Protein AF-A0A6A7ZPV1-F1 (afdb_monomer_lite)

Organism: Rhizobium meliloti (NCBI:txid382)

Secondary structure (DSSP, 8-state):
----SSSS-HHHHHHHHHHHHHHHHHHHHHH-TT-----HHHHHHHTGGGGB-TTSSSBPHHHHHHHHHHHHHHH--HHHHHHHHTT--TTTS-S-----

pLDDT: mean 76.59, std 16.08, range [27.56, 96.5]

InterPro domains:
  IPR014982 GSCFA [PF08885] (11-69)

Structure (mmCIF, N/CA/C/O backbone):
data_AF-A0A6A7ZPV1-F1
#
_entry.id   AF-A0A6A7ZPV1-F1
#
loop_
_atom_site.group_PDB
_atom_site.id
_atom_site.type_symbol
_atom_site.label_atom_id
_atom_site.label_alt_id
_atom_site.label_comp_id
_atom_site.label_asym_id
_atom_site.label_entity_id
_atom_site.label_seq_id
_atom_site.pdbx_PDB_ins_code
_atom_site.Cartn_x
_atom_site.Cartn_y
_atom_site.Cartn_z
_atom_site.occupancy
_atom_site.B_iso_or_equiv
_atom_site.auth_seq_id
_atom_site.auth_comp_id
_atom_site.auth_asym_id
_atom_site.auth_atom_id
_atom_site.pdbx_PDB_model_num
ATOM 1 N N . MET A 1 1 ? 14.038 -9.016 -21.508 1.00 39.59 1 MET A N 1
ATOM 2 C CA . MET A 1 1 ? 13.021 -9.618 -20.618 1.00 39.59 1 MET A CA 1
ATOM 3 C C . MET A 1 1 ? 13.601 -10.928 -20.104 1.00 39.59 1 MET A C 1
ATOM 5 O O . MET A 1 1 ? 13.763 -11.843 -20.898 1.00 39.59 1 MET A O 1
ATOM 9 N N . VAL A 1 2 ? 14.060 -10.966 -18.848 1.00 45.09 2 VAL A N 1
ATOM 10 C CA . VAL A 1 2 ? 14.791 -12.118 -18.293 1.00 45.09 2 VAL A CA 1
ATOM 11 C C . VAL A 1 2 ? 13.796 -13.098 -17.660 1.00 45.09 2 VAL A C 1
ATOM 13 O O . VAL A 1 2 ? 12.914 -12.695 -16.896 1.00 45.09 2 VAL A O 1
ATOM 16 N N . ALA A 1 3 ? 13.888 -14.363 -18.062 1.00 42.19 3 ALA A N 1
ATOM 17 C CA . ALA A 1 3 ? 13.075 -15.461 -17.560 1.00 42.19 3 ALA A CA 1
ATOM 18 C C . ALA A 1 3 ? 13.761 -16.068 -16.330 1.00 42.19 3 ALA A C 1
ATOM 20 O O . ALA A 1 3 ? 14.936 -16.425 -16.398 1.00 42.19 3 ALA A O 1
ATOM 21 N N . THR A 1 4 ? 13.034 -16.197 -15.223 1.00 44.00 4 THR A N 1
ATOM 22 C CA . THR A 1 4 ? 13.534 -16.824 -13.994 1.00 44.00 4 THR A CA 1
ATOM 23 C C . THR A 1 4 ? 12.747 -18.107 -13.757 1.00 44.00 4 THR A C 1
ATOM 25 O O . THR A 1 4 ? 11.550 -18.022 -13.531 1.00 44.00 4 THR A O 1
ATOM 28 N N . PHE A 1 5 ? 13.436 -19.253 -13.852 1.00 50.97 5 PHE A N 1
ATOM 29 C CA . PHE A 1 5 ? 13.161 -20.640 -13.404 1.00 50.97 5 PHE A CA 1
ATOM 30 C C . PHE A 1 5 ? 11.766 -21.301 -13.516 1.00 50.97 5 PHE A C 1
ATOM 32 O O . PHE A 1 5 ? 11.684 -22.523 -13.403 1.00 50.97 5 PHE A O 1
ATOM 39 N N . THR A 1 6 ? 10.699 -20.576 -13.822 1.00 52.09 6 THR A N 1
ATOM 40 C CA . THR A 1 6 ? 9.384 -21.113 -14.181 1.00 52.09 6 THR A CA 1
ATOM 41 C C . THR A 1 6 ? 9.136 -20.800 -15.655 1.00 52.09 6 THR A C 1
ATOM 43 O O . THR A 1 6 ? 9.543 -19.758 -16.163 1.00 52.09 6 THR A O 1
ATOM 46 N N . ARG A 1 7 ? 8.480 -21.709 -16.385 1.00 53.97 7 ARG A N 1
ATOM 47 C CA . ARG A 1 7 ? 8.191 -21.554 -17.829 1.00 53.97 7 ARG A CA 1
ATOM 48 C C . ARG A 1 7 ? 7.232 -20.384 -18.130 1.00 53.97 7 ARG A C 1
ATOM 50 O O . ARG A 1 7 ? 7.009 -20.039 -19.287 1.00 53.97 7 ARG A O 1
ATOM 57 N N . GLU A 1 8 ? 6.683 -19.785 -17.082 1.00 56.75 8 GLU A N 1
ATOM 58 C CA . GLU A 1 8 ? 5.830 -18.606 -17.081 1.00 56.75 8 GLU A CA 1
ATOM 59 C C . GLU A 1 8 ? 6.707 -17.356 -16.927 1.00 56.75 8 GLU A C 1
ATOM 61 O O . GLU A 1 8 ? 7.523 -17.262 -16.013 1.00 56.75 8 GLU A O 1
ATOM 66 N N . GLY A 1 9 ? 6.577 -16.393 -17.844 1.00 60.22 9 GLY A N 1
AT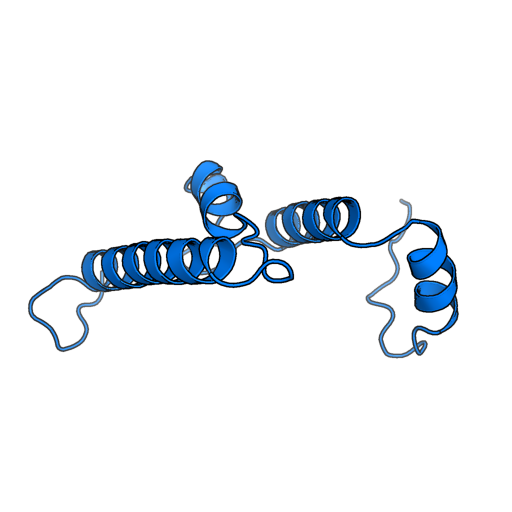OM 67 C CA . GLY A 1 9 ? 7.388 -15.174 -17.822 1.00 60.22 9 GLY A CA 1
ATOM 68 C C . GLY A 1 9 ? 7.310 -14.443 -16.475 1.00 60.22 9 GLY A C 1
ATOM 69 O O . GLY A 1 9 ? 6.250 -14.369 -15.857 1.00 60.22 9 GLY A O 1
ATOM 70 N N . SER A 1 10 ? 8.426 -13.852 -16.040 1.00 66.69 10 SER A N 1
ATOM 71 C CA . SER A 1 10 ? 8.567 -13.162 -14.744 1.00 66.69 10 SER A CA 1
ATOM 72 C C . SER A 1 10 ? 7.504 -12.083 -14.489 1.00 66.69 10 SER A C 1
ATOM 74 O O . SER A 1 10 ? 7.098 -11.863 -13.351 1.00 66.69 10 SER A O 1
ATOM 76 N N . VAL A 1 11 ? 6.995 -11.453 -15.550 1.00 71.19 11 VAL A N 1
ATOM 77 C CA . VAL A 1 11 ? 5.887 -10.490 -15.482 1.00 71.19 11 VAL A CA 1
ATOM 78 C C . VAL A 1 11 ? 4.578 -11.165 -15.061 1.00 71.19 11 VAL A C 1
ATOM 80 O O . VAL A 1 11 ? 3.909 -10.663 -14.166 1.00 71.19 11 VAL A O 1
ATOM 83 N N . LEU A 1 12 ? 4.238 -12.322 -15.642 1.00 73.31 12 LEU A N 1
ATOM 84 C CA . LEU A 1 12 ? 3.011 -13.061 -15.316 1.00 73.31 12 LEU A CA 1
ATOM 85 C C . LEU A 1 12 ? 3.037 -13.581 -13.879 1.00 73.31 12 LEU A C 1
ATOM 87 O O . LEU A 1 12 ? 2.064 -13.400 -13.150 1.00 73.31 12 LEU A O 1
ATOM 91 N N . ALA A 1 13 ? 4.164 -14.156 -13.451 1.00 73.88 13 ALA A N 1
ATOM 92 C CA . ALA A 1 13 ? 4.336 -14.628 -12.077 1.00 73.88 13 ALA A CA 1
ATOM 93 C C . ALA A 1 13 ? 4.206 -13.481 -11.053 1.00 73.88 13 ALA A C 1
ATOM 95 O O . ALA A 1 13 ? 3.552 -13.631 -10.015 1.00 73.88 13 ALA A O 1
ATOM 96 N N . ASN A 1 14 ? 4.765 -12.306 -11.366 1.00 76.25 14 ASN A N 1
ATOM 97 C CA . ASN A 1 14 ? 4.630 -11.111 -10.532 1.00 76.25 14 ASN A CA 1
ATOM 98 C C . ASN A 1 14 ? 3.193 -10.577 -10.502 1.00 76.25 14 ASN A C 1
ATOM 100 O O . ASN A 1 14 ? 2.683 -10.268 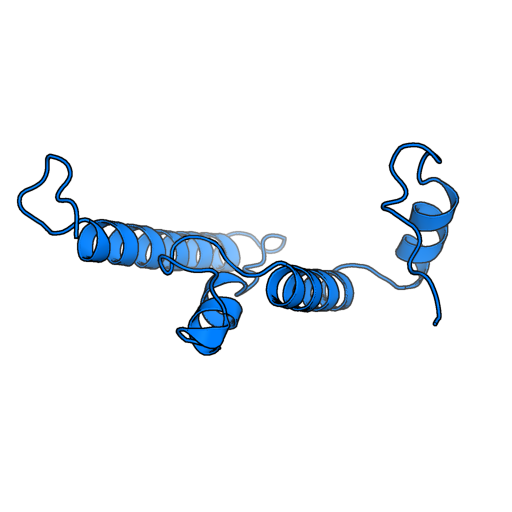-9.424 1.00 76.25 14 ASN A O 1
ATOM 104 N N . SER A 1 15 ? 2.523 -10.485 -11.653 1.00 80.50 15 SER A N 1
ATOM 105 C CA . SER A 1 15 ? 1.123 -10.049 -11.726 1.00 80.50 15 SER A CA 1
ATOM 106 C C . SER A 1 15 ? 0.201 -10.989 -10.950 1.00 80.50 15 SER A C 1
ATOM 108 O O . SER A 1 15 ? -0.649 -10.520 -10.195 1.00 80.50 15 SER A O 1
ATOM 110 N N . TYR A 1 16 ? 0.413 -12.302 -11.068 1.00 84.56 16 TYR A N 1
ATOM 111 C CA . TYR A 1 16 ? -0.337 -13.311 -10.325 1.00 84.56 16 TYR A CA 1
ATOM 112 C C . TYR A 1 16 ? -0.147 -13.163 -8.812 1.00 84.56 16 TYR A C 1
ATOM 114 O O . TYR A 1 16 ? -1.124 -13.082 -8.069 1.00 84.56 16 TYR A O 1
ATOM 122 N N . SER A 1 17 ? 1.103 -13.043 -8.357 1.00 85.06 17 SER A N 1
ATOM 123 C CA . SER A 1 17 ? 1.421 -12.886 -6.931 1.00 85.06 17 SER A CA 1
ATOM 124 C C . SER A 1 17 ? 0.767 -11.635 -6.334 1.00 85.06 17 SER A C 1
ATOM 126 O O . SER A 1 17 ? 0.212 -11.681 -5.238 1.00 85.06 17 SER A O 1
ATOM 128 N N . ARG A 1 18 ? 0.766 -10.519 -7.074 1.00 84.19 18 ARG A N 1
ATOM 129 C CA . ARG A 1 18 ? 0.135 -9.261 -6.640 1.00 84.19 18 ARG A CA 1
ATOM 130 C C . ARG A 1 18 ? -1.391 -9.357 -6.600 1.00 84.19 18 ARG A C 1
ATOM 132 O O . ARG A 1 18 ? -1.995 -8.891 -5.637 1.00 84.19 18 ARG A O 1
ATOM 139 N N . ALA A 1 19 ? -2.008 -10.008 -7.588 1.00 87.94 19 ALA A N 1
ATOM 140 C CA . ALA A 1 19 ? -3.450 -10.250 -7.593 1.00 87.94 19 ALA A CA 1
ATOM 141 C C . ALA A 1 19 ? -3.884 -11.151 -6.424 1.00 87.94 19 ALA A C 1
ATOM 143 O O . ALA A 1 19 ? -4.861 -10.846 -5.740 1.00 87.94 19 ALA A O 1
ATOM 144 N N . LEU A 1 20 ? -3.129 -12.216 -6.134 1.00 92.19 20 LEU A N 1
ATOM 145 C CA . LEU A 1 20 ? -3.392 -13.073 -4.977 1.00 92.19 20 LEU A CA 1
ATOM 146 C C . LEU A 1 20 ? -3.287 -12.313 -3.653 1.00 92.19 20 LEU A C 1
ATOM 148 O O . LEU A 1 20 ? -4.164 -12.458 -2.803 1.00 92.19 20 LEU A O 1
ATOM 152 N N . LEU A 1 21 ? -2.251 -11.486 -3.479 1.00 90.00 21 LEU A N 1
ATOM 153 C CA . LEU A 1 21 ? -2.095 -10.671 -2.272 1.00 90.00 21 LEU A CA 1
ATOM 154 C C . LEU A 1 21 ? -3.261 -9.695 -2.089 1.00 90.00 21 LEU A C 1
ATOM 156 O O . LEU A 1 21 ? -3.738 -9.530 -0.968 1.00 90.00 21 LEU A O 1
ATOM 160 N N . ARG A 1 22 ? -3.776 -9.108 -3.177 1.00 91.94 22 ARG A N 1
ATOM 161 C CA . ARG A 1 22 ? -4.962 -8.242 -3.128 1.00 91.94 22 ARG A CA 1
ATOM 162 C C . ARG A 1 22 ? -6.205 -8.983 -2.636 1.00 91.94 22 ARG A C 1
ATOM 164 O O . ARG A 1 22 ? -6.955 -8.438 -1.825 1.00 91.94 22 ARG A O 1
ATOM 171 N N . VAL A 1 23 ? -6.419 -10.211 -3.112 1.00 92.94 23 VAL A N 1
ATOM 172 C CA . VAL A 1 23 ? -7.534 -11.063 -2.668 1.00 92.94 23 VAL A CA 1
ATOM 173 C C . VAL A 1 23 ? -7.353 -11.469 -1.207 1.00 92.94 23 VAL A C 1
ATOM 175 O O . VAL A 1 23 ? -8.294 -11.375 -0.424 1.00 92.94 23 VAL A O 1
ATOM 178 N N . ALA A 1 24 ? -6.145 -11.873 -0.810 1.00 93.25 24 ALA A N 1
ATOM 179 C CA . ALA A 1 24 ? -5.849 -12.229 0.575 1.00 93.25 24 ALA A CA 1
ATOM 180 C C . ALA A 1 24 ? -6.096 -11.049 1.528 1.00 93.25 24 ALA A C 1
ATOM 182 O O . ALA A 1 24 ? -6.719 -11.224 2.575 1.00 93.25 24 ALA A O 1
ATOM 183 N N . ALA A 1 25 ? -5.671 -9.844 1.144 1.00 92.62 25 ALA A N 1
ATOM 184 C CA . ALA A 1 25 ? -5.918 -8.639 1.923 1.00 92.62 25 ALA A CA 1
ATOM 185 C C . ALA A 1 25 ? -7.415 -8.296 2.022 1.00 92.62 25 ALA A C 1
ATOM 187 O O . ALA A 1 25 ? -7.870 -7.924 3.098 1.00 92.62 25 ALA A O 1
ATOM 188 N N . ASP A 1 26 ? -8.190 -8.500 0.949 1.00 92.50 26 ASP A N 1
ATOM 189 C CA . ASP A 1 26 ? -9.653 -8.327 0.953 1.00 92.50 26 ASP A CA 1
ATOM 190 C C . ASP A 1 26 ? -10.354 -9.265 1.944 1.00 92.50 26 ASP A C 1
ATOM 192 O O . ASP A 1 26 ? -11.265 -8.881 2.677 1.00 92.50 26 ASP A O 1
ATOM 196 N N . VAL A 1 27 ? -9.911 -10.523 1.978 1.00 95.56 27 VAL A N 1
ATOM 197 C CA . VAL A 1 27 ? -10.434 -11.521 2.914 1.00 95.56 27 VAL A CA 1
ATOM 198 C C . VAL A 1 27 ? -10.100 -11.126 4.353 1.00 95.56 27 VAL A C 1
ATOM 200 O O . VAL A 1 27 ? -10.941 -11.275 5.240 1.00 95.56 27 VAL A O 1
ATOM 203 N N . LEU A 1 28 ? -8.893 -10.608 4.598 1.00 93.94 28 LEU A N 1
ATOM 204 C CA . LEU A 1 28 ? -8.469 -10.174 5.928 1.00 93.94 28 LEU A CA 1
ATOM 205 C C . LEU A 1 28 ? -9.214 -8.921 6.401 1.00 93.94 28 LEU A C 1
ATOM 207 O O . LEU A 1 28 ? -9.666 -8.916 7.546 1.00 93.94 28 LEU A O 1
ATOM 211 N N . SER A 1 29 ? -9.399 -7.911 5.548 1.00 93.81 29 SER A N 1
ATOM 212 C CA . SER A 1 29 ? -10.126 -6.688 5.921 1.00 93.81 29 SER A CA 1
ATOM 213 C C . SER A 1 29 ? -11.599 -6.969 6.227 1.00 93.81 29 SER A C 1
ATOM 215 O O . SER A 1 29 ? -12.143 -6.471 7.210 1.00 93.81 29 SER A O 1
ATOM 217 N N . LYS A 1 30 ? -12.239 -7.868 5.468 1.00 93.50 30 LYS A N 1
ATOM 218 C CA . LYS A 1 30 ? -13.614 -8.322 5.751 1.00 93.50 30 LYS A CA 1
ATOM 219 C C . LYS A 1 30 ? -13.725 -9.138 7.036 1.00 93.50 30 LYS A C 1
ATOM 221 O O . LYS A 1 30 ? -14.768 -9.121 7.685 1.00 93.50 30 LYS A O 1
ATOM 226 N N . LYS A 1 31 ? -12.678 -9.888 7.389 1.00 96.50 31 LYS A N 1
ATOM 227 C CA . LYS A 1 31 ? -12.674 -10.761 8.570 1.00 96.50 31 LYS A CA 1
ATOM 228 C C . LYS A 1 31 ? -12.374 -10.005 9.865 1.00 96.50 31 LYS A C 1
ATOM 230 O O . LYS A 1 31 ? -12.891 -10.391 10.913 1.00 96.50 31 LYS A O 1
ATOM 235 N N . TYR A 1 32 ? -11.537 -8.971 9.820 1.00 95.56 32 TYR A N 1
ATOM 236 C CA . TYR A 1 32 ? -11.049 -8.276 11.010 1.00 95.56 32 TYR A CA 1
ATOM 237 C C . TYR A 1 32 ? -11.420 -6.784 10.976 1.00 95.56 32 TYR A C 1
ATOM 239 O O . TYR A 1 32 ? -10.843 -6.044 10.189 1.00 95.56 32 TYR A O 1
ATOM 247 N N . PRO A 1 33 ? -12.281 -6.291 11.892 1.00 90.19 33 PRO A N 1
ATOM 248 C CA . PRO A 1 33 ? -12.767 -4.901 11.877 1.00 90.19 33 PRO A CA 1
ATOM 249 C C . PRO A 1 33 ? -11.701 -3.804 12.029 1.00 90.19 33 PRO A C 1
ATOM 251 O O . PRO A 1 33 ? -11.995 -2.637 11.805 1.00 90.19 33 PRO A O 1
ATOM 254 N N . LYS A 1 34 ? -10.490 -4.155 12.477 1.00 91.44 34 LYS A N 1
ATOM 255 C CA . LYS A 1 34 ? -9.361 -3.225 12.664 1.00 91.44 34 LYS A CA 1
ATOM 256 C C . LYS A 1 34 ? -8.291 -3.354 11.575 1.00 91.44 34 LYS A C 1
ATOM 258 O O . LYS A 1 34 ? -7.198 -2.824 11.740 1.00 91.44 34 LYS A O 1
ATOM 263 N N . VAL A 1 35 ? -8.564 -4.114 10.518 1.00 91.12 35 VAL A N 1
ATOM 264 C CA . VAL A 1 35 ? -7.648 -4.309 9.394 1.00 91.12 35 VAL A CA 1
ATOM 265 C C . VAL A 1 35 ? -8.267 -3.645 8.181 1.00 91.12 35 VAL A C 1
ATOM 267 O O . VAL A 1 35 ? -9.374 -3.997 7.786 1.00 91.12 35 VAL A O 1
ATOM 270 N N . ASP A 1 36 ? -7.537 -2.711 7.585 1.00 91.94 36 ASP A N 1
ATOM 271 C CA . ASP A 1 36 ? -7.950 -2.046 6.358 1.00 91.94 36 ASP A CA 1
ATOM 272 C C . ASP A 1 36 ? -6.945 -2.310 5.234 1.00 91.94 36 ASP A C 1
ATOM 274 O O . ASP A 1 36 ? -5.756 -2.540 5.479 1.00 91.94 36 ASP A O 1
ATOM 278 N N . TYR A 1 37 ? -7.440 -2.319 3.998 1.00 91.94 37 TYR A N 1
ATOM 279 C CA . TYR A 1 37 ? -6.611 -2.474 2.812 1.00 91.94 37 TYR A CA 1
ATOM 280 C C . TYR A 1 37 ? -6.423 -1.127 2.121 1.00 91.94 37 TYR A C 1
ATOM 282 O O . TYR A 1 37 ? -7.345 -0.603 1.500 1.00 91.94 37 TYR A O 1
ATOM 290 N N . PHE A 1 38 ? -5.194 -0.617 2.154 1.00 93.25 38 PHE A N 1
ATOM 291 C CA . PHE A 1 38 ? -4.824 0.585 1.419 1.00 93.25 38 PHE A CA 1
ATOM 292 C C . PHE A 1 38 ? -4.391 0.243 -0.025 1.00 93.25 38 PHE A C 1
ATOM 294 O O . PHE A 1 38 ? -3.432 -0.518 -0.203 1.00 93.25 38 PHE A O 1
ATOM 301 N N . PRO A 1 39 ? -5.036 0.804 -1.069 1.00 91.25 39 PRO A N 1
ATOM 302 C CA . PRO A 1 39 ? -4.827 0.417 -2.470 1.00 91.25 39 PRO A CA 1
ATOM 303 C C . PRO A 1 39 ? -3.590 1.077 -3.116 1.00 91.25 39 PRO A C 1
ATOM 305 O O . PRO A 1 39 ? -3.657 1.625 -4.218 1.00 91.25 39 PRO A O 1
ATOM 308 N N . SER A 1 40 ? -2.434 1.048 -2.444 1.00 89.75 40 SER A N 1
ATOM 309 C CA . SER A 1 40 ? -1.197 1.681 -2.940 1.00 89.75 40 SER A CA 1
ATOM 310 C C . SER A 1 40 ? -0.722 1.100 -4.273 1.00 89.75 40 SER A C 1
ATOM 312 O O . SER A 1 40 ? -0.243 1.829 -5.141 1.00 89.75 40 SER A O 1
ATOM 314 N N . TYR A 1 41 ? -0.875 -0.212 -4.464 1.00 87.19 41 TYR A N 1
ATOM 315 C CA . TYR A 1 41 ? -0.463 -0.889 -5.689 1.00 87.19 41 TYR A CA 1
ATOM 316 C C . TYR A 1 41 ? -1.286 -0.431 -6.896 1.00 87.19 41 TYR A C 1
ATOM 318 O O . TYR A 1 41 ? -0.723 -0.144 -7.956 1.00 87.19 41 TYR A O 1
ATOM 326 N N . GLU A 1 42 ? -2.604 -0.342 -6.742 1.00 89.62 42 GLU A N 1
ATOM 327 C CA . GLU A 1 42 ? -3.522 0.112 -7.781 1.00 89.62 42 GLU A CA 1
ATOM 328 C C . GLU A 1 42 ? -3.290 1.585 -8.120 1.00 89.62 42 GLU A C 1
ATOM 330 O O . GLU A 1 42 ? -3.273 1.933 -9.303 1.00 89.62 42 GLU A O 1
ATOM 335 N N . ILE A 1 43 ? -3.038 2.430 -7.111 1.00 90.56 43 ILE A N 1
ATOM 336 C CA . ILE A 1 43 ? -2.700 3.844 -7.315 1.00 90.56 43 ILE A CA 1
ATOM 337 C C . ILE A 1 43 ? -1.438 3.960 -8.178 1.00 90.56 43 ILE A C 1
ATOM 339 O O . ILE A 1 43 ? -1.485 4.577 -9.240 1.00 90.56 43 ILE A O 1
ATOM 343 N N . VAL A 1 44 ? -0.342 3.297 -7.793 1.00 88.56 44 VAL A N 1
ATOM 344 C CA . VAL A 1 44 ? 0.921 3.323 -8.555 1.00 88.56 44 VAL A CA 1
ATOM 345 C C . VAL A 1 44 ? 0.737 2.769 -9.972 1.00 88.56 44 VAL A C 1
ATOM 347 O O . VAL A 1 44 ? 1.191 3.372 -10.944 1.00 88.56 44 VAL A O 1
ATOM 350 N N . THR A 1 45 ? 0.035 1.642 -10.113 1.00 85.94 45 THR A N 1
ATOM 351 C CA . THR A 1 45 ? -0.173 0.991 -11.418 1.00 85.94 45 THR A CA 1
ATOM 352 C C . THR A 1 45 ? -1.015 1.861 -12.360 1.00 85.94 45 THR A C 1
ATOM 354 O O . THR A 1 45 ? -0.795 1.844 -13.572 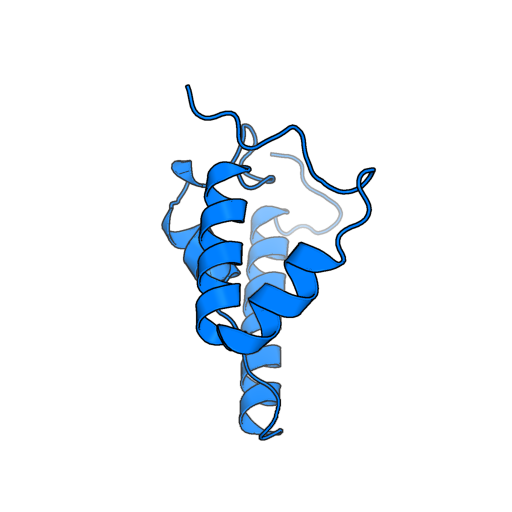1.00 85.94 45 THR A O 1
ATOM 357 N N . SER A 1 46 ? -1.927 2.680 -11.823 1.00 87.06 46 SER A N 1
ATOM 358 C CA . SER A 1 46 ? -2.764 3.604 -12.604 1.00 87.06 46 SER A CA 1
ATOM 359 C C . SER A 1 46 ? -1.962 4.713 -13.298 1.00 87.06 46 SER A C 1
ATOM 361 O O . SER A 1 46 ? -2.398 5.232 -14.327 1.00 87.06 46 SER A O 1
ATOM 363 N N . PHE A 1 47 ? -0.758 5.044 -12.812 1.00 83.06 47 PHE A N 1
ATOM 364 C CA . PHE A 1 47 ? 0.146 5.979 -13.496 1.00 83.06 47 PHE A CA 1
ATOM 365 C C . PHE A 1 47 ? 0.799 5.381 -14.756 1.00 83.06 47 PHE A C 1
ATOM 367 O O . PHE A 1 47 ? 1.365 6.121 -15.573 1.00 83.06 47 PHE A O 1
ATOM 374 N N . GLY A 1 48 ? 0.710 4.059 -14.948 1.00 83.12 48 GLY A N 1
ATOM 375 C CA . GLY A 1 48 ? 1.351 3.345 -16.049 1.00 83.12 48 GLY A CA 1
ATOM 376 C C . GLY A 1 48 ? 2.872 3.509 -16.019 1.00 83.12 48 GLY A C 1
ATOM 377 O O . GLY A 1 48 ? 3.476 3.620 -14.957 1.00 83.12 48 GLY A O 1
ATOM 378 N N . THR A 1 49 ? 3.508 3.594 -17.189 1.00 78.00 49 THR A N 1
ATOM 379 C CA . THR A 1 49 ? 4.972 3.765 -17.310 1.00 78.00 49 THR A CA 1
ATOM 380 C C . THR A 1 49 ? 5.501 5.050 -16.672 1.00 78.00 49 THR A C 1
ATOM 382 O O . THR A 1 49 ? 6.679 5.127 -16.339 1.00 78.00 49 THR A O 1
ATOM 385 N N . ARG A 1 50 ? 4.652 6.065 -16.461 1.00 77.56 50 ARG A N 1
ATOM 386 C CA . ARG A 1 50 ? 5.058 7.322 -15.812 1.00 77.56 50 ARG A CA 1
ATOM 387 C C . ARG A 1 50 ? 5.337 7.150 -14.324 1.00 77.56 50 ARG A C 1
ATOM 389 O O . ARG A 1 50 ? 6.095 7.954 -13.786 1.00 77.56 50 ARG A O 1
ATOM 396 N N . GLY A 1 51 ? 4.755 6.115 -13.713 1.00 75.69 51 GLY A N 1
ATOM 397 C CA . GLY A 1 51 ? 4.907 5.789 -12.300 1.00 75.69 51 GLY A CA 1
ATOM 398 C C . GLY A 1 51 ? 6.240 5.136 -11.936 1.00 75.69 51 GLY A C 1
ATOM 399 O O . GLY A 1 51 ? 6.573 5.045 -10.759 1.00 75.69 51 GLY A O 1
ATOM 400 N N . TYR A 1 52 ? 7.012 4.685 -12.928 1.00 78.94 52 TYR A N 1
ATOM 401 C CA . TYR A 1 52 ? 8.203 3.870 -12.712 1.00 78.94 52 TYR A CA 1
ATOM 402 C C . TYR A 1 52 ? 9.473 4.520 -13.275 1.00 78.94 52 TYR A C 1
ATOM 404 O O . TYR A 1 52 ? 9.435 5.304 -14.225 1.00 78.94 52 TYR A O 1
ATOM 412 N N . ILE A 1 53 ? 10.605 4.184 -12.662 1.00 79.69 53 ILE A N 1
ATOM 413 C CA . ILE A 1 53 ? 11.963 4.451 -13.144 1.00 79.69 53 ILE A CA 1
ATOM 414 C C . ILE A 1 53 ? 12.252 3.521 -14.339 1.00 79.69 53 ILE A C 1
ATOM 416 O O . ILE A 1 53 ? 11.526 2.550 -14.594 1.00 79.69 53 ILE A O 1
ATOM 420 N N . GLU A 1 54 ? 13.316 3.813 -15.088 1.00 71.19 54 GLU A N 1
ATOM 421 C CA 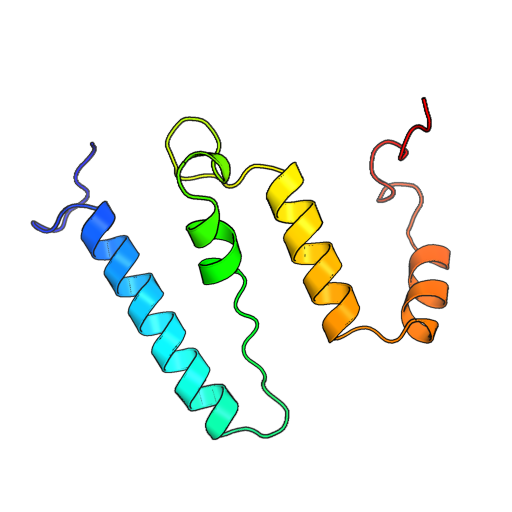. GLU A 1 54 ? 13.833 2.954 -16.154 1.00 71.19 54 GLU A CA 1
ATOM 422 C C . GLU A 1 54 ? 13.883 1.477 -15.720 1.00 71.19 54 GLU A C 1
ATOM 424 O O . GLU A 1 54 ? 14.438 1.119 -14.682 1.00 71.19 54 GLU A O 1
ATOM 429 N N . GLY A 1 55 ? 13.235 0.614 -16.506 1.00 62.62 55 GLY A N 1
ATOM 430 C CA . GLY A 1 55 ? 13.082 -0.810 -16.202 1.00 62.62 55 GLY A CA 1
ATOM 431 C C . GLY A 1 55 ? 11.705 -1.230 -15.674 1.00 62.62 55 GLY A C 1
ATOM 432 O O . GLY A 1 55 ? 11.465 -2.431 -15.605 1.00 62.62 55 GLY A O 1
ATOM 433 N N . ASN A 1 56 ? 10.780 -0.305 -15.369 1.00 65.31 56 ASN A N 1
ATOM 434 C CA . ASN A 1 56 ? 9.397 -0.598 -14.923 1.00 65.31 56 ASN A CA 1
ATOM 435 C C . ASN A 1 56 ? 9.293 -1.503 -13.673 1.00 65.31 56 ASN A C 1
ATOM 437 O O . ASN A 1 56 ? 8.277 -2.162 -13.455 1.00 65.31 56 ASN A O 1
ATOM 441 N N . VAL A 1 57 ? 10.351 -1.560 -12.860 1.00 70.25 57 VAL A N 1
ATOM 442 C CA . VAL A 1 57 ? 10.393 -2.351 -11.616 1.00 70.25 57 VAL A CA 1
ATOM 443 C C . VAL A 1 57 ? 10.348 -1.445 -10.389 1.00 70.25 57 VAL A C 1
ATOM 445 O O . VAL A 1 57 ? 9.638 -1.748 -9.432 1.00 70.25 57 VAL A O 1
ATOM 448 N N . HIS A 1 58 ? 11.069 -0.323 -10.427 1.00 79.69 58 HIS A N 1
ATOM 449 C CA . HIS A 1 58 ? 11.137 0.635 -9.327 1.00 79.69 58 HIS A CA 1
ATOM 450 C C . HIS A 1 58 ? 10.168 1.788 -9.561 1.00 79.69 58 HIS A C 1
ATOM 452 O O . HIS A 1 58 ? 10.116 2.331 -10.660 1.00 79.69 58 HIS A O 1
ATOM 458 N N . VAL A 1 59 ? 9.391 2.141 -8.540 1.00 82.81 59 VAL A N 1
ATOM 459 C CA . VAL A 1 59 ? 8.498 3.309 -8.554 1.00 82.81 59 VAL A CA 1
ATOM 460 C C . VAL A 1 59 ? 9.351 4.565 -8.397 1.00 82.81 59 VAL A C 1
ATOM 462 O O . VAL A 1 59 ? 10.364 4.525 -7.699 1.00 82.81 59 VAL A O 1
ATOM 465 N N . LYS A 1 60 ? 8.977 5.661 -9.055 1.00 86.00 60 LYS A N 1
ATOM 466 C CA . LYS A 1 60 ? 9.667 6.941 -8.865 1.00 86.00 60 LYS A CA 1
ATOM 467 C C . LYS A 1 60 ? 9.397 7.520 -7.477 1.00 86.00 60 LYS A C 1
ATOM 469 O O . LYS A 1 60 ? 8.316 7.329 -6.923 1.00 86.00 60 LYS A O 1
ATOM 474 N N . GLU A 1 61 ? 10.373 8.241 -6.938 1.00 85.75 61 GLU A N 1
ATOM 475 C CA . GLU A 1 61 ? 10.297 8.814 -5.589 1.00 85.75 61 GLU A CA 1
ATOM 476 C C . GLU A 1 61 ? 9.143 9.816 -5.433 1.00 85.75 61 GLU A C 1
ATOM 478 O O . GLU A 1 61 ? 8.442 9.767 -4.428 1.00 85.75 61 GLU A O 1
ATOM 483 N N . ASP A 1 62 ? 8.867 10.634 -6.454 1.00 86.31 62 ASP A N 1
ATOM 484 C CA . ASP A 1 62 ? 7.751 11.594 -6.475 1.00 86.31 62 ASP A CA 1
ATOM 485 C C . ASP A 1 62 ? 6.381 10.908 -6.331 1.00 86.31 62 ASP A C 1
ATOM 487 O O . ASP A 1 62 ? 5.500 11.366 -5.605 1.00 86.31 62 ASP A O 1
ATOM 491 N N . VAL A 1 63 ? 6.201 9.763 -6.988 1.00 87.00 63 VAL A N 1
ATOM 492 C CA . VAL A 1 63 ? 4.974 8.963 -6.894 1.00 87.00 63 VAL A CA 1
ATOM 493 C C . VAL A 1 63 ? 4.869 8.292 -5.529 1.00 87.00 63 VAL A C 1
ATOM 495 O O . VAL A 1 63 ? 3.779 8.225 -4.961 1.00 87.00 63 VAL A O 1
ATOM 498 N N . VAL A 1 64 ? 5.986 7.810 -4.977 1.00 88.69 64 VAL A N 1
ATOM 499 C CA . VAL A 1 64 ? 6.010 7.251 -3.618 1.00 88.69 64 VAL A CA 1
ATOM 500 C C . VAL A 1 64 ? 5.599 8.314 -2.603 1.00 88.69 64 VAL A C 1
ATOM 502 O O . VAL A 1 64 ? 4.732 8.044 -1.774 1.00 88.69 64 VAL A O 1
ATOM 505 N N . GLU A 1 65 ? 6.154 9.520 -2.700 1.00 88.50 65 GLU A N 1
ATOM 506 C CA . GLU A 1 65 ? 5.822 10.643 -1.821 1.00 88.50 65 GLU A CA 1
ATOM 507 C C . GLU A 1 65 ? 4.325 10.977 -1.866 1.00 88.50 65 GLU A C 1
ATOM 509 O O . GLU A 1 65 ? 3.684 11.091 -0.819 1.00 88.50 65 GLU A O 1
ATOM 514 N N . GLN A 1 66 ? 3.736 11.047 -3.064 1.00 89.56 66 GLN A N 1
ATOM 515 C CA . GLN A 1 66 ? 2.301 11.296 -3.231 1.00 89.56 66 GLN A CA 1
ATOM 516 C C . GLN A 1 66 ? 1.438 10.202 -2.591 1.00 89.56 66 GLN A C 1
ATOM 518 O O . GLN A 1 66 ? 0.474 10.501 -1.885 1.00 89.56 66 GLN A O 1
ATOM 523 N N . VAL A 1 67 ? 1.784 8.929 -2.807 1.00 91.75 67 VAL A N 1
ATOM 524 C CA . VAL A 1 67 ? 1.020 7.798 -2.258 1.00 91.75 67 VAL A CA 1
ATOM 525 C C . VAL A 1 67 ? 1.131 7.735 -0.736 1.00 91.75 67 VAL A C 1
ATOM 527 O O . VAL A 1 67 ? 0.130 7.483 -0.066 1.00 91.75 67 VAL A O 1
ATOM 530 N N . VAL A 1 68 ? 2.322 7.973 -0.181 1.00 89.94 68 VAL A N 1
ATOM 531 C CA . VAL A 1 68 ? 2.547 7.982 1.272 1.00 89.94 68 VAL A CA 1
ATOM 532 C C . VAL A 1 68 ? 1.840 9.168 1.924 1.00 89.94 68 VAL A C 1
ATOM 534 O O . VAL A 1 68 ? 1.220 8.992 2.971 1.00 89.94 68 VAL A O 1
ATOM 537 N N . SER A 1 69 ? 1.862 10.343 1.293 1.00 88.81 69 SER A N 1
ATOM 538 C CA . SER A 1 69 ? 1.130 11.519 1.779 1.00 88.81 69 SER A CA 1
ATOM 539 C C . SER A 1 69 ? -0.373 11.244 1.841 1.00 88.81 69 SER A C 1
ATOM 541 O O . SER A 1 69 ? -0.999 11.455 2.877 1.00 88.81 69 SER A O 1
ATOM 543 N N . TYR A 1 70 ? -0.936 10.655 0.782 1.00 91.12 70 TYR A N 1
ATOM 544 C CA . TYR A 1 70 ? -2.345 10.260 0.762 1.00 91.12 70 TYR A CA 1
ATOM 545 C C . TYR A 1 70 ? -2.676 9.185 1.811 1.00 91.12 70 TYR A C 1
ATOM 547 O O . TYR A 1 70 ? -3.722 9.237 2.459 1.00 91.12 70 TYR A O 1
ATOM 555 N N . MET A 1 71 ? -1.774 8.221 2.029 1.00 90.31 71 MET A N 1
ATOM 556 C CA . MET A 1 71 ? -1.926 7.229 3.098 1.00 90.31 71 MET A CA 1
ATOM 557 C C . MET A 1 71 ? -1.975 7.900 4.476 1.00 90.31 71 MET A C 1
ATOM 559 O O . MET A 1 71 ? -2.825 7.556 5.298 1.00 90.31 71 MET A O 1
ATOM 563 N N . ALA A 1 72 ? -1.076 8.852 4.730 1.00 90.00 72 ALA A N 1
ATOM 564 C CA . ALA A 1 72 ? -1.033 9.593 5.983 1.00 90.00 72 ALA A CA 1
ATOM 565 C C . ALA A 1 72 ? -2.344 10.355 6.220 1.00 90.00 72 ALA A C 1
ATOM 567 O O . ALA A 1 72 ? -2.908 10.248 7.304 1.00 90.00 72 ALA A O 1
ATOM 568 N N . GLU A 1 73 ? -2.884 11.029 5.204 1.00 89.00 73 GLU A N 1
ATOM 569 C CA . GLU A 1 73 ? -4.183 11.714 5.292 1.00 89.00 73 GLU A CA 1
ATOM 570 C C . GLU A 1 73 ? -5.349 10.771 5.628 1.00 89.00 73 GLU A C 1
ATOM 572 O O . GLU A 1 73 ? -6.286 11.170 6.317 1.00 89.00 73 GLU A O 1
ATOM 577 N N . CYS A 1 74 ? -5.300 9.518 5.165 1.00 88.94 74 CYS A N 1
ATOM 578 C CA . CYS A 1 74 ? -6.362 8.543 5.414 1.00 88.94 74 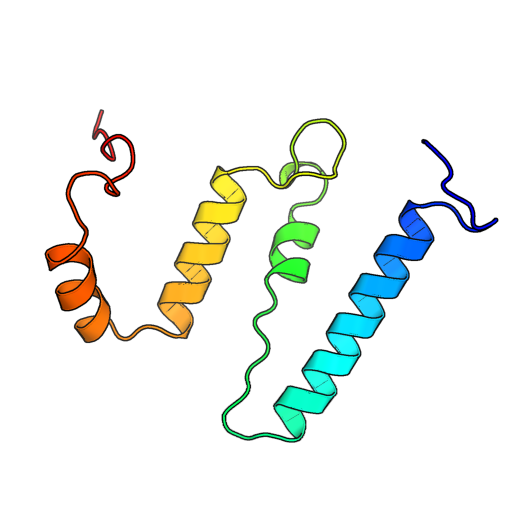CYS A CA 1
ATOM 579 C C . CYS A 1 74 ? -6.350 7.975 6.844 1.00 88.94 74 CYS A C 1
ATOM 581 O O . CYS A 1 74 ? -7.412 7.636 7.366 1.00 88.94 74 CYS A O 1
ATOM 583 N N . TYR A 1 75 ? -5.172 7.833 7.466 1.00 88.25 75 TYR A N 1
ATOM 584 C CA . TYR A 1 75 ? -5.022 7.065 8.714 1.00 88.25 75 TYR A CA 1
ATOM 585 C C . TYR A 1 75 ? -4.436 7.840 9.897 1.00 88.25 75 TYR A C 1
ATOM 587 O O . TYR A 1 75 ? -4.542 7.369 11.029 1.00 88.25 75 TYR A O 1
ATOM 595 N N . ILE A 1 76 ? -3.804 8.991 9.670 1.00 87.94 76 ILE A N 1
ATOM 596 C CA . ILE A 1 76 ? -3.156 9.782 10.719 1.00 87.94 76 ILE A CA 1
ATOM 597 C C . ILE A 1 76 ? -4.037 10.984 11.034 1.00 87.94 76 ILE A C 1
ATOM 599 O O . ILE A 1 76 ? -4.360 11.786 10.158 1.00 87.94 76 ILE A O 1
ATOM 603 N N . ASN A 1 77 ? -4.404 11.150 12.306 1.00 81.31 77 ASN A N 1
ATOM 604 C CA . ASN A 1 77 ? -5.089 12.368 12.712 1.00 81.31 77 ASN A CA 1
ATOM 605 C C . ASN A 1 77 ? -4.111 13.552 12.661 1.00 81.31 77 ASN A C 1
ATOM 607 O O . ASN A 1 77 ? -2.958 13.417 13.078 1.00 81.31 77 ASN A O 1
ATOM 611 N N . PRO A 1 78 ? -4.561 14.755 12.263 1.00 69.56 78 PRO A N 1
ATOM 612 C CA . PRO A 1 78 ? -3.706 15.944 12.228 1.00 69.56 78 PRO A CA 1
ATOM 613 C C . PRO A 1 78 ? -3.079 16.311 13.583 1.00 69.56 78 PRO A C 1
ATOM 615 O O . PRO A 1 78 ? -2.083 17.032 13.625 1.00 69.56 78 PRO A O 1
ATOM 618 N N . SER A 1 79 ? -3.671 15.855 14.692 1.00 69.88 79 SER A N 1
ATOM 619 C CA . SER A 1 79 ? -3.109 15.984 16.039 1.00 69.88 79 SER A CA 1
ATOM 620 C C . SER A 1 79 ? -1.834 15.161 16.209 1.00 69.88 79 SER A C 1
ATOM 622 O O . SER A 1 79 ? -0.838 15.683 16.696 1.00 69.88 79 SER A O 1
ATOM 624 N N . ASP A 1 80 ? -1.839 13.922 15.723 1.00 70.25 80 ASP A N 1
ATOM 625 C CA . ASP A 1 80 ? -0.776 12.936 15.946 1.00 70.25 80 ASP A CA 1
ATOM 626 C C . ASP A 1 80 ? 0.460 13.246 15.084 1.00 70.25 80 ASP A C 1
ATOM 628 O O . ASP A 1 80 ? 1.593 12.894 15.424 1.00 70.25 80 ASP A O 1
ATOM 632 N N . LEU A 1 81 ? 0.252 13.967 13.975 1.00 66.00 81 LEU A N 1
ATOM 633 C CA . LEU A 1 81 ? 1.323 14.421 13.095 1.00 66.00 81 LEU A CA 1
ATOM 634 C C . LEU A 1 81 ? 2.204 15.484 13.771 1.00 66.00 81 LEU A C 1
ATOM 636 O O . LEU A 1 81 ? 3.424 15.441 13.647 1.00 66.00 81 LEU A O 1
ATOM 640 N N . LYS A 1 82 ? 1.608 16.422 14.521 1.00 62.31 82 LYS A N 1
ATOM 641 C CA . LYS A 1 82 ? 2.340 17.533 15.164 1.00 62.31 82 LYS A CA 1
ATOM 642 C C . LYS A 1 82 ? 3.319 17.045 16.229 1.00 62.31 82 LYS A C 1
ATOM 644 O O . LYS A 1 82 ? 4.421 17.581 16.335 1.00 62.31 82 LYS A O 1
ATOM 649 N N . ASP A 1 83 ? 2.934 16.006 16.960 1.00 61.16 83 ASP A N 1
ATOM 650 C CA . ASP A 1 83 ? 3.756 15.414 18.015 1.00 61.16 83 ASP A CA 1
ATOM 651 C C . ASP A 1 83 ? 4.901 14.567 17.443 1.00 61.16 83 ASP A C 1
ATOM 653 O O . ASP A 1 83 ? 5.974 14.469 18.040 1.00 61.16 83 ASP A O 1
ATOM 657 N N . SER A 1 84 ? 4.703 13.978 16.261 1.00 64.06 84 SER A N 1
ATOM 658 C CA . SER A 1 84 ? 5.707 13.138 15.607 1.00 64.06 84 SER A CA 1
ATOM 659 C C . SER A 1 84 ? 6.762 13.958 14.859 1.00 64.06 84 SER A C 1
ATOM 661 O O . SER A 1 84 ? 7.944 13.704 15.080 1.00 64.06 84 SER A O 1
ATOM 663 N N . VAL A 1 85 ? 6.402 14.999 14.086 1.00 61.66 85 VAL A N 1
ATOM 664 C CA . VAL A 1 85 ? 7.409 15.888 13.449 1.00 61.66 85 VAL A CA 1
ATOM 665 C C . VAL A 1 85 ? 8.267 16.663 14.452 1.00 61.66 85 VAL A C 1
ATOM 667 O O . VAL A 1 85 ? 9.423 16.973 14.157 1.00 61.66 85 VAL A O 1
ATOM 670 N N . ALA A 1 86 ? 7.741 16.952 15.645 1.00 65.38 86 ALA A N 1
ATOM 671 C CA . ALA A 1 86 ? 8.507 17.588 16.715 1.00 65.38 86 ALA A CA 1
ATOM 672 C C . ALA A 1 86 ? 9.619 16.680 17.280 1.00 65.38 86 ALA A C 1
ATOM 674 O O . ALA A 1 86 ? 10.621 17.191 17.773 1.00 65.38 86 ALA A O 1
ATOM 675 N N . ASN A 1 87 ? 9.463 15.355 17.172 1.00 64.69 87 ASN A N 1
ATOM 676 C CA . ASN A 1 87 ? 10.356 14.350 17.755 1.00 64.69 87 ASN A CA 1
ATOM 677 C C . ASN A 1 87 ? 11.235 13.618 16.724 1.00 64.69 87 ASN A C 1
ATOM 679 O O . ASN A 1 87 ? 11.896 12.644 17.082 1.00 64.69 87 ASN A O 1
ATOM 683 N N . ILE A 1 88 ? 11.257 14.053 15.456 1.00 65.81 88 ILE A N 1
ATOM 684 C CA . ILE A 1 88 ? 12.1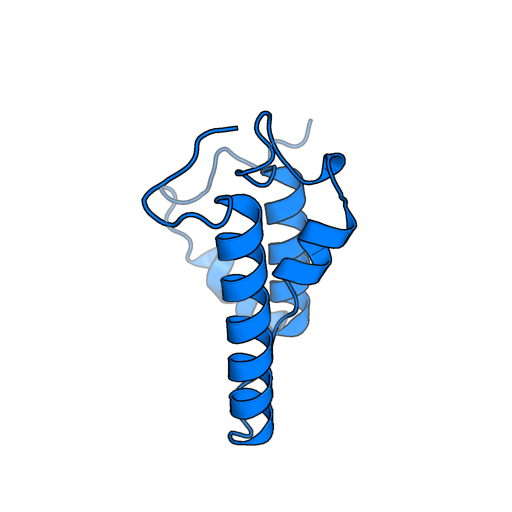52 13.472 14.444 1.00 65.81 88 ILE A CA 1
ATOM 685 C C . ILE A 1 88 ? 13.602 13.847 14.801 1.00 65.81 88 ILE A C 1
ATOM 687 O O . ILE A 1 88 ? 13.907 15.045 14.856 1.00 65.81 88 ILE A O 1
ATOM 691 N N . PRO A 1 89 ? 14.493 12.860 15.029 1.00 71.19 89 PRO A N 1
ATOM 692 C CA . PRO A 1 89 ? 15.918 13.103 15.234 1.00 71.19 89 PRO A CA 1
ATOM 693 C C . PRO A 1 89 ? 16.522 13.868 14.050 1.00 71.19 89 PRO A C 1
ATOM 695 O O . PRO A 1 89 ? 16.192 13.585 12.897 1.00 71.19 89 PRO A O 1
ATOM 698 N N . ASP A 1 90 ? 17.400 14.839 14.313 1.00 66.12 90 ASP A N 1
ATOM 699 C CA . ASP A 1 90 ? 17.953 15.711 13.264 1.00 66.12 90 ASP A CA 1
ATOM 700 C C . ASP A 1 90 ? 18.736 14.948 12.179 1.00 66.12 90 ASP A C 1
ATOM 702 O O . ASP A 1 90 ? 18.829 15.421 11.050 1.00 66.12 90 ASP A O 1
ATOM 706 N N . ASP A 1 91 ? 19.232 13.746 12.480 1.00 67.19 91 ASP A N 1
ATOM 707 C CA . ASP A 1 91 ? 19.905 12.835 11.546 1.00 67.19 91 ASP A CA 1
ATOM 708 C C . ASP A 1 91 ? 18.949 12.076 10.601 1.00 67.19 91 ASP A C 1
ATOM 710 O O . ASP A 1 91 ? 19.395 11.549 9.582 1.00 67.19 91 ASP A O 1
ATOM 714 N N . TRP A 1 92 ? 17.644 12.047 10.900 1.00 62.56 92 TRP A N 1
ATOM 715 C CA . TRP A 1 92 ? 16.591 11.417 10.082 1.00 62.56 92 TRP A CA 1
ATOM 716 C C . TRP A 1 92 ? 15.727 12.431 9.328 1.00 62.56 92 TRP A C 1
ATOM 718 O O . TRP A 1 92 ? 14.889 12.040 8.510 1.00 62.56 92 TRP A O 1
ATOM 728 N N . ARG A 1 93 ? 15.913 13.736 9.568 1.00 61.12 93 ARG A N 1
ATOM 729 C CA . ARG A 1 93 ? 15.353 14.767 8.692 1.00 61.12 93 ARG A CA 1
ATOM 730 C C . ARG A 1 93 ? 16.068 14.626 7.348 1.00 61.12 93 ARG A C 1
ATOM 732 O O . ARG A 1 93 ? 17.260 14.908 7.250 1.00 61.12 93 ARG A O 1
ATOM 739 N N . GLY A 1 94 ? 15.354 14.146 6.327 1.00 59.78 94 GLY A N 1
ATOM 740 C CA . GLY A 1 94 ? 15.867 14.108 4.955 1.00 59.78 94 GLY A CA 1
ATOM 741 C C . GLY A 1 94 ? 16.433 15.475 4.541 1.00 59.78 94 GLY A C 1
ATOM 742 O O . GLY A 1 94 ? 16.108 16.476 5.193 1.00 59.78 94 GLY A O 1
ATOM 743 N N . PRO A 1 95 ? 17.286 15.542 3.495 1.00 56.78 95 PRO A N 1
ATOM 744 C CA . PRO A 1 95 ? 17.832 16.812 3.025 1.00 56.78 95 PRO A CA 1
ATOM 745 C C . PRO A 1 95 ? 16.676 17.793 2.918 1.00 56.78 95 PRO A C 1
ATOM 747 O O . PRO A 1 95 ? 15.655 17.452 2.319 1.00 56.78 95 PRO A O 1
ATOM 750 N N . ALA A 1 96 ? 16.808 18.911 3.639 1.00 51.59 96 ALA A N 1
ATOM 751 C CA . ALA A 1 96 ? 15.720 19.829 3.917 1.00 51.59 96 ALA A CA 1
ATOM 752 C C . ALA A 1 96 ? 14.845 19.987 2.676 1.00 51.59 96 ALA A C 1
ATOM 754 O O . ALA A 1 96 ? 15.365 20.145 1.571 1.00 51.59 96 ALA A O 1
ATOM 755 N N . PHE A 1 97 ? 13.529 19.939 2.878 1.00 50.34 97 PHE A N 1
ATOM 756 C CA . PHE A 1 97 ? 12.559 20.502 1.955 1.00 50.34 97 PHE A CA 1
ATOM 757 C C . PHE A 1 97 ? 13.007 21.949 1.715 1.00 50.34 97 PHE A C 1
ATOM 759 O O . PHE A 1 97 ? 12.683 22.833 2.500 1.00 50.34 97 PHE A O 1
ATOM 766 N N . CYS A 1 98 ? 13.907 22.157 0.754 1.00 27.56 98 CYS A N 1
ATOM 767 C CA . CYS A 1 98 ? 14.507 23.440 0.453 1.00 27.56 98 CYS A CA 1
ATOM 768 C C . CYS A 1 98 ? 13.411 24.216 -0.262 1.00 27.56 98 CYS A C 1
ATOM 770 O O . CYS A 1 98 ? 13.085 23.855 -1.397 1.00 27.56 98 CYS A O 1
ATOM 772 N N . PRO A 1 99 ? 12.814 25.249 0.355 1.00 37.53 99 PRO A N 1
ATOM 773 C CA . PRO A 1 99 ? 12.046 26.184 -0.434 1.00 37.53 99 PRO A CA 1
ATOM 774 C C . PRO A 1 99 ? 13.054 26.882 -1.353 1.00 37.53 99 PRO A C 1
ATOM 776 O O . PRO A 1 99 ? 14.010 27.498 -0.877 1.00 37.53 99 PRO A O 1
ATOM 779 N N . THR A 1 100 ? 12.895 26.700 -2.662 1.00 46.56 100 THR A N 1
ATOM 780 C CA . THR A 1 100 ? 13.517 27.583 -3.657 1.00 46.56 100 THR A CA 1
ATOM 781 C C . THR A 1 100 ? 13.030 29.007 -3.467 1.00 46.56 100 THR A C 1
ATOM 783 O O . THR A 1 100 ? 11.800 29.155 -3.270 1.00 46.56 100 THR A O 1
#

Foldseek 3Di:
DDADDDPDRPVVVVVVVVVVVVVVLVVVCVVDVPRDDQPLVVQLCVCPPVQADPPRPHGDPVSVVVSVVVVCVVPPDPVNVVVVVVPDDPVRCPPDPDDD

Sequence (100 aa):
MVATFTREGSVLANSYSRALLRVAADVLSKKYPKVDYFPSYEIVTSFGTRGYIEGNVHVKEDVVEQVVSYMAECYINPSDLKDSVANIPDDWRGPAFCPT

Radius of gyration: 17.95 Å; chains: 1; bounding box: 34×49×39 Å